Protein AF-A0A7Y1Z503-F1 (afdb_monomer_lite)

Secondary structure (DSSP, 8-state):
---PPPPPGGGHHHHHHHHHHHHHTT-HHHHHHHHHHHHHH-TT-HHHHHHHHHHHHTTHHHHHHHHHHHHHHHHHT-S-HHHHHHHHHHHHHHHHHHHTTS--TTHHHHHHHHHHHHHHHHHHHHHTPPTT--HHHHHHHHHHHHHHHTT----GGGGS-PPP---

pLDDT: mean 93.32, std 13.53, range [34.53, 98.88]

Radius of gyration: 17.81 Å; chains: 1; bounding box: 51×51×38 Å

Foldseek 3Di:
DDDDDQDDLVCLVVLLVVLVVCVVVVNLVSSLVSLVSSCVVPVLPQSSLLSNLVSLLSCCLPPVPPSLVVSLVSLVSHPDPLSSLQSQLVSLQSNLVSLVVDDDPCSLQSSLVSLVSSLVSLVVSVVVDPPPDCSSVVSNVVSVVVCVVSVRDHDPCPVPPDPDDDD

Structure (mmCIF, N/CA/C/O backbone):
data_AF-A0A7Y1Z503-F1
#
_entry.id   AF-A0A7Y1Z503-F1
#
loop_
_atom_site.group_PDB
_atom_site.id
_atom_site.type_symbol
_atom_site.label_atom_id
_atom_site.label_alt_id
_atom_site.label_comp_id
_atom_site.label_asym_id
_atom_site.label_entity_id
_atom_site.label_seq_id
_atom_site.pdbx_PDB_ins_code
_atom_site.Cartn_x
_atom_site.Cartn_y
_atom_site.Cartn_z
_atom_site.occupancy
_atom_site.B_iso_or_equiv
_atom_site.auth_seq_id
_atom_site.auth_comp_id
_atom_site.auth_asym_id
_atom_site.auth_atom_id
_atom_site.pdbx_PDB_model_num
ATOM 1 N N . MET A 1 1 ? -3.306 33.736 6.509 1.00 79.69 1 MET A N 1
ATOM 2 C CA . MET A 1 1 ? -2.994 32.386 7.030 1.00 79.69 1 MET A CA 1
ATOM 3 C C . MET A 1 1 ? -4.316 31.713 7.366 1.00 79.69 1 MET A C 1
ATOM 5 O O . MET A 1 1 ? -5.133 32.354 8.012 1.00 79.69 1 MET A O 1
ATOM 9 N N . PHE A 1 2 ? -4.569 30.500 6.874 1.00 90.25 2 PHE A N 1
ATOM 10 C CA . PHE A 1 2 ? -5.812 29.768 7.156 1.00 90.25 2 PHE A CA 1
ATOM 11 C C . PHE A 1 2 ? -5.589 28.779 8.305 1.00 90.25 2 PHE A C 1
ATOM 13 O O . PHE A 1 2 ? -4.511 28.199 8.405 1.00 90.25 2 PHE A O 1
ATOM 20 N N . GLN A 1 3 ? -6.597 28.596 9.158 1.00 91.62 3 GLN A N 1
ATOM 21 C CA . GLN A 1 3 ? -6.588 27.608 10.241 1.00 91.62 3 GLN A CA 1
ATOM 22 C C . GLN A 1 3 ? -7.546 26.464 9.905 1.00 91.62 3 GLN A C 1
ATOM 24 O O . GLN A 1 3 ? -8.659 26.703 9.430 1.00 91.62 3 GLN A O 1
ATOM 29 N N . LEU A 1 4 ? -7.114 25.224 10.147 1.00 93.75 4 LEU A N 1
ATOM 30 C CA . LEU A 1 4 ? -7.966 24.049 9.973 1.00 93.75 4 LEU A CA 1
ATOM 31 C C . LEU A 1 4 ? -9.055 24.030 11.047 1.00 93.75 4 LEU A C 1
ATOM 33 O O . LEU A 1 4 ? -8.800 24.317 12.217 1.00 93.75 4 LEU A O 1
ATOM 37 N N . LYS A 1 5 ? -10.276 23.669 10.647 1.00 94.81 5 LYS A N 1
ATOM 38 C CA . LYS A 1 5 ? -11.369 23.448 11.597 1.00 94.81 5 LYS A CA 1
ATOM 39 C C . LYS A 1 5 ? -11.164 22.089 12.272 1.00 94.81 5 LYS A C 1
ATOM 41 O O . LYS A 1 5 ? -10.915 21.116 11.561 1.00 94.81 5 LYS A O 1
ATOM 46 N N . PRO A 1 6 ? -11.283 21.993 13.606 1.00 92.00 6 PRO A N 1
ATOM 47 C CA . PRO A 1 6 ? -11.068 20.733 14.300 1.00 92.00 6 PRO A CA 1
ATOM 48 C C . PRO A 1 6 ? -12.168 19.726 13.949 1.00 92.00 6 PRO A C 1
ATOM 50 O O . PRO A 1 6 ? -13.356 20.057 13.942 1.00 92.00 6 PRO A O 1
ATOM 53 N N . LEU A 1 7 ? -11.771 18.480 13.693 1.00 96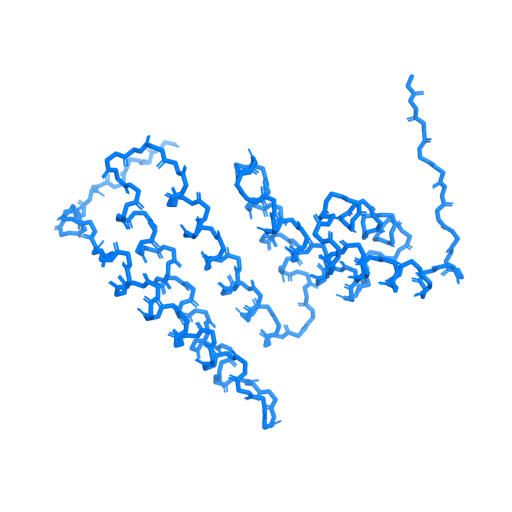.31 7 LEU A N 1
ATOM 54 C CA . LEU A 1 7 ? -12.703 17.366 13.567 1.00 96.31 7 LEU A CA 1
ATOM 55 C C . LEU A 1 7 ? -13.185 16.958 14.969 1.00 96.31 7 LEU A C 1
ATOM 57 O O . LEU A 1 7 ? -12.392 16.789 15.891 1.00 96.31 7 LEU A O 1
ATOM 61 N N . SER A 1 8 ? -14.494 16.780 15.146 1.00 96.50 8 SER A N 1
ATOM 62 C CA . SER A 1 8 ? -15.027 16.236 16.399 1.00 96.50 8 SER A CA 1
ATOM 63 C C . SER A 1 8 ? -14.640 14.753 16.541 1.00 96.50 8 SER A C 1
ATOM 65 O O . SER A 1 8 ? -14.844 14.001 15.582 1.00 96.50 8 SER A O 1
ATOM 67 N N . PRO A 1 9 ? -14.185 14.279 17.721 1.00 96.25 9 PRO A N 1
ATOM 68 C CA . PRO A 1 9 ? -13.898 12.858 17.950 1.00 96.25 9 PRO A CA 1
ATOM 69 C C . PRO A 1 9 ? -15.072 11.932 17.597 1.00 96.25 9 PRO A C 1
ATOM 71 O O . PRO A 1 9 ? -14.878 10.865 17.015 1.00 96.25 9 PRO A O 1
ATOM 74 N N . ASN A 1 10 ? -16.308 12.380 17.845 1.00 97.38 10 ASN A N 1
ATOM 75 C CA . ASN A 1 10 ? -17.528 11.626 17.535 1.00 97.38 10 ASN A CA 1
ATOM 76 C C . ASN A 1 10 ? -17.765 11.457 16.023 1.00 97.38 10 ASN A C 1
ATOM 78 O O . ASN A 1 10 ? -18.529 10.590 15.609 1.00 97.38 10 ASN A O 1
ATOM 82 N N . SER A 1 11 ? -17.111 12.270 15.185 1.00 97.56 11 SER A N 1
ATOM 83 C CA . SER A 1 11 ? -17.201 12.196 13.721 1.00 97.56 11 SER A CA 1
ATOM 84 C C . SER A 1 11 ? -16.171 11.252 13.093 1.00 97.56 11 SER A C 1
ATOM 86 O O . SER A 1 11 ? -16.239 10.995 11.894 1.00 97.56 11 SER A O 1
ATOM 88 N N . ILE A 1 12 ? -15.230 10.694 13.864 1.00 98.31 12 ILE A N 1
ATOM 89 C CA . ILE A 1 12 ? -14.202 9.782 13.337 1.00 98.31 12 ILE A CA 1
ATOM 90 C C . ILE A 1 12 ? -14.809 8.577 12.587 1.00 98.31 12 ILE A C 1
ATOM 92 O O . ILE A 1 12 ? -14.340 8.288 11.482 1.00 98.31 12 ILE A O 1
ATOM 96 N N . PRO A 1 13 ? -15.849 7.879 13.094 1.00 98.44 13 PRO A N 1
ATOM 97 C CA . PRO A 1 13 ? -16.422 6.737 12.381 1.00 98.44 13 PRO A CA 1
ATOM 98 C C . PRO A 1 13 ? -16.969 7.101 10.994 1.00 98.44 13 PRO A C 1
ATOM 100 O O . PRO A 1 13 ? -16.694 6.396 10.021 1.00 98.44 13 PRO A O 1
ATOM 103 N N . SER A 1 14 ? -17.695 8.218 10.873 1.00 98.19 14 SER A N 1
ATOM 104 C CA . SER A 1 14 ? -18.238 8.668 9.586 1.00 98.19 14 SER A CA 1
ATOM 105 C C . SER A 1 14 ? -17.137 9.182 8.654 1.00 98.19 14 SER A C 1
ATOM 107 O O . SER A 1 14 ? -17.170 8.902 7.454 1.00 98.19 14 SER A O 1
ATOM 109 N N . ALA A 1 15 ? -16.116 9.850 9.194 1.00 98.56 15 ALA A N 1
ATOM 110 C CA . ALA A 1 15 ? -14.946 10.291 8.442 1.00 98.56 15 ALA A CA 1
ATOM 111 C C . ALA A 1 15 ? -14.158 9.107 7.849 1.00 98.56 15 ALA A C 1
ATOM 113 O O . ALA A 1 15 ? -13.785 9.155 6.679 1.00 98.56 15 ALA A O 1
ATOM 114 N N . LEU A 1 16 ? -13.982 8.003 8.587 1.00 98.75 16 LEU A N 1
ATOM 115 C CA . LEU A 1 16 ? -13.347 6.782 8.065 1.00 98.75 16 LEU A CA 1
ATOM 116 C C . LEU A 1 16 ? -14.112 6.187 6.873 1.00 98.75 16 LEU A C 1
ATOM 118 O O . LEU A 1 16 ? -13.493 5.772 5.890 1.00 98.75 16 LEU A O 1
ATOM 122 N N . VAL A 1 17 ? -15.448 6.166 6.933 1.00 98.56 17 VAL A N 1
ATOM 123 C CA . VAL A 1 17 ? -16.289 5.717 5.808 1.00 98.56 17 VAL A CA 1
ATOM 124 C C . VAL A 1 17 ? -16.068 6.613 4.589 1.00 98.56 17 VAL A C 1
ATOM 126 O O . VAL A 1 17 ? -15.848 6.109 3.488 1.00 98.56 17 VAL A O 1
ATOM 129 N N . ARG A 1 18 ? -16.049 7.939 4.781 1.00 98.50 18 ARG A N 1
ATOM 130 C CA . ARG A 1 18 ? -15.776 8.903 3.704 1.00 98.50 18 ARG A CA 1
ATOM 131 C C . ARG A 1 18 ? -14.382 8.715 3.114 1.00 98.50 18 ARG A C 1
ATOM 133 O O . ARG A 1 18 ? -14.269 8.652 1.896 1.00 98.50 18 ARG A O 1
ATOM 140 N N . ALA A 1 19 ? -13.349 8.557 3.942 1.00 98.56 19 ALA A N 1
ATOM 141 C CA . ALA A 1 19 ? -11.986 8.306 3.477 1.00 98.56 19 ALA A CA 1
ATOM 142 C C . ALA A 1 19 ? -11.917 7.061 2.581 1.00 98.56 19 ALA A C 1
ATOM 144 O O . ALA A 1 19 ? -11.363 7.124 1.485 1.00 98.56 19 ALA A O 1
ATOM 145 N N . LYS A 1 20 ? -12.547 5.950 2.992 1.00 98.06 20 LYS A N 1
ATOM 146 C CA . LYS A 1 20 ? -12.642 4.741 2.161 1.00 98.06 20 LYS A CA 1
ATOM 147 C C . LYS A 1 20 ? -13.372 5.017 0.842 1.00 98.06 20 LYS A C 1
ATOM 149 O O . LYS A 1 20 ? -12.872 4.621 -0.205 1.00 98.06 20 LYS A O 1
ATOM 154 N N . HIS A 1 21 ? -14.521 5.695 0.878 1.00 98.38 21 HIS A N 1
ATOM 155 C CA . HIS A 1 21 ? -15.303 6.005 -0.325 1.00 98.38 21 HIS A CA 1
ATOM 156 C C . HIS A 1 21 ? -14.534 6.872 -1.320 1.00 98.38 21 HIS A C 1
ATOM 158 O O . HIS A 1 21 ? -14.464 6.515 -2.490 1.00 98.38 21 HIS A O 1
ATOM 164 N N . TYR A 1 22 ? -13.903 7.956 -0.868 1.00 98.44 22 TYR A N 1
ATOM 165 C CA . TYR A 1 22 ? -13.127 8.823 -1.753 1.00 98.44 22 TYR A CA 1
ATOM 166 C C . TYR A 1 22 ? -11.963 8.079 -2.415 1.00 98.44 22 TYR A C 1
ATOM 168 O O . TYR A 1 22 ? -11.715 8.277 -3.600 1.00 98.44 22 TYR A O 1
ATOM 176 N N . ARG A 1 23 ? -11.309 7.134 -1.722 1.00 96.94 23 ARG A N 1
ATOM 177 C CA . ARG A 1 23 ? -10.316 6.262 -2.378 1.00 96.94 23 ARG A CA 1
ATOM 178 C C . ARG A 1 23 ? -10.926 5.390 -3.473 1.00 96.94 23 ARG A C 1
ATOM 180 O O . ARG A 1 23 ? -10.323 5.257 -4.530 1.00 96.94 23 ARG A O 1
ATOM 187 N N . LEU A 1 24 ? -12.101 4.806 -3.232 1.00 95.75 24 LEU A N 1
ATOM 188 C CA . LEU A 1 24 ? -12.802 3.983 -4.228 1.00 95.75 24 LEU A CA 1
ATOM 189 C C . LEU A 1 24 ? -13.297 4.802 -5.431 1.00 95.75 24 LEU A C 1
ATOM 191 O O . LEU A 1 24 ? -13.399 4.258 -6.524 1.00 95.75 24 LEU A O 1
ATOM 195 N N . LEU A 1 25 ? -13.539 6.103 -5.249 1.00 97.94 25 LEU A N 1
ATOM 196 C CA . LEU A 1 25 ? -13.841 7.063 -6.320 1.00 97.94 25 LEU A CA 1
ATOM 197 C C . LEU A 1 25 ? -12.588 7.595 -7.036 1.00 97.94 25 LEU A C 1
ATOM 199 O O . LEU A 1 25 ? -12.694 8.490 -7.866 1.00 97.94 25 LEU A O 1
ATOM 203 N N . ASN A 1 26 ? -11.403 7.056 -6.728 1.00 96.69 26 ASN A N 1
ATOM 204 C CA . ASN A 1 26 ? -10.123 7.530 -7.253 1.00 96.69 26 ASN A CA 1
ATOM 205 C C . ASN A 1 26 ? -9.834 9.012 -6.914 1.00 96.69 26 ASN A C 1
ATOM 207 O O . ASN A 1 26 ? -9.193 9.728 -7.681 1.00 96.69 26 ASN A O 1
ATOM 211 N N . GLU A 1 27 ? -10.255 9.461 -5.726 1.00 98.19 27 GLU A N 1
ATOM 212 C CA . GLU A 1 27 ? -9.949 10.777 -5.150 1.00 98.19 27 GLU A CA 1
ATOM 213 C C . GLU A 1 27 ? -8.952 10.660 -3.973 1.00 98.19 27 GLU A C 1
ATOM 215 O O . GLU A 1 27 ? -9.284 10.922 -2.808 1.00 98.19 27 GLU A O 1
ATOM 220 N N . PRO A 1 28 ? -7.691 10.261 -4.225 1.00 97.62 28 PRO A N 1
ATOM 221 C CA . PRO A 1 28 ? -6.745 9.945 -3.158 1.00 97.62 28 PRO A CA 1
ATOM 222 C C . PRO A 1 28 ? -6.320 11.169 -2.337 1.00 97.62 28 PRO A C 1
ATOM 224 O O . PRO A 1 28 ? -6.058 11.038 -1.143 1.00 97.62 28 PRO A O 1
ATOM 227 N N . ARG A 1 29 ? -6.301 12.371 -2.931 1.00 98.06 29 ARG A N 1
ATOM 228 C CA . ARG A 1 29 ? -6.008 13.620 -2.202 1.00 98.06 29 ARG A CA 1
ATOM 229 C C . ARG A 1 29 ? -7.042 13.891 -1.113 1.00 98.06 29 ARG A C 1
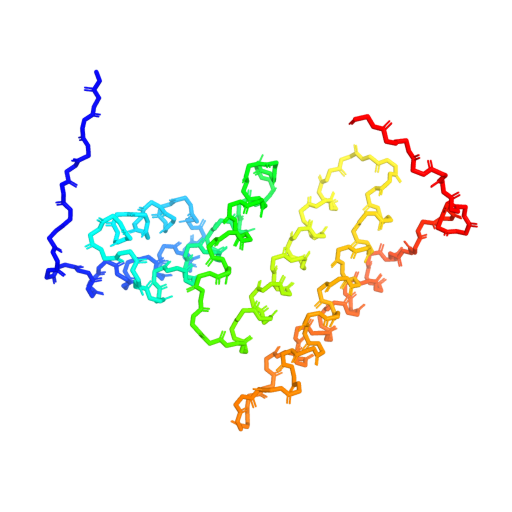ATOM 231 O O . ARG A 1 29 ? -6.667 14.181 0.021 1.00 98.06 29 ARG A O 1
ATOM 238 N N . GLN A 1 30 ? -8.324 13.740 -1.446 1.00 98.50 30 GLN A N 1
ATOM 239 C CA . GLN A 1 30 ? -9.415 13.955 -0.501 1.00 98.50 30 GLN A CA 1
ATOM 240 C C . GLN A 1 30 ? -9.394 12.905 0.611 1.00 98.50 30 GLN A C 1
ATOM 242 O O . GLN A 1 30 ? -9.507 13.239 1.790 1.00 98.50 30 GLN A O 1
ATOM 247 N N . ALA A 1 31 ? -9.162 11.640 0.258 1.00 98.69 31 ALA A N 1
ATOM 248 C CA . ALA A 1 31 ? -9.009 10.581 1.246 1.00 98.69 31 ALA A CA 1
ATOM 249 C C . ALA A 1 31 ? -7.825 10.813 2.199 1.00 98.69 31 ALA A C 1
ATOM 251 O O . ALA A 1 31 ? -7.982 10.656 3.410 1.00 98.69 31 ALA A O 1
ATOM 252 N N . ALA A 1 32 ? -6.662 11.210 1.671 1.00 98.31 32 ALA A N 1
ATOM 253 C CA . ALA A 1 32 ? -5.487 11.527 2.478 1.00 98.31 32 ALA A CA 1
ATOM 254 C C . ALA A 1 32 ? -5.756 12.713 3.416 1.00 98.31 32 ALA A C 1
ATOM 256 O O . ALA A 1 32 ? -5.401 12.643 4.590 1.00 98.31 32 ALA A O 1
ATOM 257 N N . SER A 1 33 ? -6.431 13.763 2.933 1.00 98.38 33 SER A N 1
ATOM 258 C CA . SER A 1 33 ? -6.824 14.912 3.760 1.00 98.38 33 SER A CA 1
ATOM 259 C C . SER A 1 33 ? -7.674 14.483 4.955 1.00 98.38 33 SER A C 1
ATOM 261 O O . SER A 1 33 ? -7.330 14.794 6.090 1.00 98.38 33 SER A O 1
ATOM 263 N N . ILE A 1 34 ? -8.724 13.690 4.719 1.00 98.56 34 ILE A N 1
ATOM 264 C CA . ILE A 1 34 ? -9.606 13.199 5.788 1.00 98.56 34 ILE A CA 1
ATOM 265 C C . ILE A 1 34 ? -8.830 12.344 6.795 1.00 98.56 34 ILE A C 1
ATOM 267 O O . ILE A 1 34 ? -9.043 12.458 8.000 1.00 98.56 34 ILE A O 1
ATOM 271 N N . CYS A 1 35 ? -7.921 11.482 6.328 1.00 98.69 35 CYS A N 1
ATOM 272 C CA . CYS A 1 35 ? -7.125 10.659 7.237 1.00 98.69 35 CYS A CA 1
ATOM 273 C C . CYS A 1 35 ? -6.200 11.510 8.114 1.00 98.69 35 CYS A C 1
ATOM 275 O O . CYS A 1 35 ? -6.076 11.213 9.299 1.00 98.69 35 CYS A O 1
ATOM 277 N N . ARG A 1 36 ? -5.600 12.582 7.577 1.00 98.44 36 ARG A N 1
ATOM 278 C CA . ARG A 1 36 ? -4.796 13.525 8.372 1.00 98.44 36 ARG A CA 1
ATOM 279 C C . ARG A 1 36 ? -5.642 14.229 9.434 1.00 98.44 36 ARG A C 1
ATOM 281 O O . ARG A 1 36 ? -5.207 14.305 10.577 1.00 98.44 36 ARG A O 1
ATOM 288 N N . ASP A 1 37 ? -6.868 14.642 9.108 1.00 98.50 37 ASP A N 1
ATOM 289 C CA . ASP A 1 37 ? -7.786 15.234 10.094 1.00 98.50 37 ASP A CA 1
ATOM 290 C C . ASP A 1 37 ? -8.147 14.249 11.217 1.00 98.50 37 ASP A C 1
ATOM 292 O O . ASP A 1 37 ? -8.176 14.624 12.388 1.00 98.50 37 ASP A O 1
ATOM 296 N N . ILE A 1 38 ? -8.367 12.971 10.886 1.00 98.62 38 ILE A N 1
ATOM 297 C CA . ILE A 1 38 ? -8.594 11.924 11.893 1.00 98.62 38 ILE A CA 1
ATOM 298 C C . ILE A 1 38 ? -7.354 11.736 12.773 1.00 98.62 38 ILE A C 1
ATOM 300 O O . ILE A 1 38 ? -7.493 11.652 13.991 1.00 98.62 38 ILE A O 1
ATOM 304 N N . LEU A 1 39 ? -6.158 11.674 12.180 1.00 98.25 39 LEU A N 1
ATOM 305 C CA . LEU A 1 39 ? -4.906 11.449 12.910 1.00 98.25 39 LEU A CA 1
ATOM 306 C C . LEU A 1 39 ? -4.498 12.647 13.772 1.00 98.25 39 LEU A C 1
ATOM 308 O O . LEU A 1 39 ? -3.897 12.451 14.821 1.00 98.25 39 LEU A O 1
ATOM 312 N N . ASN A 1 40 ? -4.887 13.867 13.402 1.00 97.44 40 ASN A N 1
ATOM 313 C CA . ASN A 1 40 ? -4.718 15.039 14.262 1.00 97.44 40 ASN A CA 1
ATOM 314 C C . ASN A 1 40 ? -5.531 14.927 15.564 1.00 97.44 40 ASN A C 1
ATOM 316 O O . ASN A 1 40 ? -5.103 15.432 16.598 1.00 97.44 40 ASN A O 1
ATOM 320 N N . VAL A 1 41 ? -6.697 14.271 15.527 1.00 97.50 41 VAL A N 1
ATOM 321 C CA . VAL A 1 41 ? -7.562 14.067 16.705 1.00 97.50 41 VAL A CA 1
ATOM 322 C C . VAL A 1 41 ? -7.206 12.788 17.462 1.00 97.50 41 VAL A C 1
ATOM 324 O O . VAL A 1 41 ? -7.260 12.751 18.688 1.00 97.50 41 VAL A O 1
ATOM 327 N N . ASN A 1 42 ? -6.869 11.722 16.739 1.00 97.88 42 ASN A N 1
ATOM 328 C CA . ASN A 1 42 ? -6.498 10.424 17.288 1.00 97.88 42 ASN A CA 1
ATOM 329 C C . ASN A 1 42 ? -5.293 9.855 16.513 1.00 97.88 42 ASN A C 1
ATOM 331 O O . ASN A 1 42 ? -5.492 9.103 15.550 1.00 97.88 42 ASN A O 1
ATOM 335 N N . PRO A 1 43 ? -4.058 10.185 16.939 1.00 97.31 43 PRO A N 1
ATOM 336 C CA . PRO A 1 43 ? -2.832 9.802 16.234 1.00 97.31 43 PRO A CA 1
ATOM 337 C C . PRO A 1 43 ? -2.629 8.293 16.078 1.00 97.31 43 PRO A C 1
ATOM 339 O O . PRO A 1 43 ? -1.998 7.849 15.124 1.00 97.31 43 PRO A O 1
ATOM 342 N N . GLU A 1 44 ? -3.191 7.480 16.977 1.00 97.38 44 GLU A N 1
ATOM 343 C CA . GLU A 1 44 ? -3.026 6.024 16.943 1.00 97.38 44 GLU A CA 1
ATOM 344 C C . GLU A 1 44 ? -4.111 5.288 16.140 1.00 97.38 44 GLU A C 1
ATOM 346 O O . GLU A 1 44 ? -4.169 4.050 16.158 1.00 97.38 44 GLU A O 1
ATOM 351 N N . ASN A 1 45 ? -4.994 6.006 15.436 1.00 98.50 45 ASN A N 1
ATOM 352 C CA . ASN A 1 45 ? -6.088 5.389 14.692 1.00 98.50 45 ASN A CA 1
ATOM 353 C C . ASN A 1 45 ? -5.568 4.526 13.525 1.00 98.50 45 ASN A C 1
ATOM 355 O O . ASN A 1 45 ? -5.242 5.019 12.445 1.00 98.50 45 ASN A O 1
ATOM 359 N N . GLN A 1 46 ? -5.557 3.207 13.729 1.00 98.50 46 GLN A N 1
ATOM 360 C CA . GLN A 1 46 ? -4.956 2.243 12.801 1.00 98.50 46 GLN A CA 1
ATOM 361 C C . GLN A 1 46 ? -5.619 2.229 11.418 1.00 98.50 46 GLN A C 1
ATOM 363 O O . GLN A 1 46 ? -4.934 2.123 10.403 1.00 98.50 46 GLN A O 1
ATOM 368 N N . LYS A 1 47 ? -6.946 2.404 11.346 1.00 98.50 47 LYS A N 1
ATOM 369 C CA . LYS A 1 47 ? -7.656 2.475 10.059 1.00 98.50 47 LYS A CA 1
ATOM 370 C C . LYS A 1 47 ? -7.288 3.738 9.285 1.00 98.50 47 LYS A C 1
ATOM 372 O O . LYS A 1 47 ? -7.113 3.664 8.072 1.00 98.50 47 LYS A O 1
ATOM 377 N N . ALA A 1 48 ? -7.155 4.875 9.969 1.00 98.62 48 ALA A N 1
ATOM 378 C CA . ALA A 1 48 ? -6.740 6.123 9.338 1.00 98.62 48 ALA A CA 1
ATOM 379 C C . ALA A 1 48 ? -5.286 6.055 8.847 1.00 98.62 48 ALA A C 1
ATOM 381 O O . ALA A 1 48 ? -5.032 6.457 7.717 1.00 98.62 48 ALA A O 1
ATOM 382 N N . LEU A 1 49 ? -4.362 5.475 9.626 1.00 98.81 49 LEU A N 1
ATOM 383 C CA . LEU A 1 49 ? -2.980 5.222 9.186 1.00 98.81 49 LEU A CA 1
ATOM 384 C C . LEU A 1 49 ? -2.943 4.356 7.921 1.00 98.81 49 LEU A C 1
ATOM 386 O O . LEU A 1 49 ? -2.326 4.732 6.926 1.00 98.81 49 LEU A O 1
ATOM 390 N N . LEU A 1 50 ? -3.656 3.229 7.928 1.00 98.62 50 LEU A N 1
ATOM 391 C CA . LEU A 1 50 ? -3.739 2.311 6.793 1.00 98.62 50 LEU A CA 1
ATOM 392 C C . LEU A 1 50 ? -4.313 3.005 5.548 1.00 98.62 50 LEU A C 1
ATOM 394 O O . LEU A 1 50 ? -3.739 2.928 4.460 1.00 98.62 50 LEU A O 1
ATOM 398 N N . TYR A 1 51 ? -5.436 3.713 5.690 1.00 98.75 51 TYR A N 1
ATOM 399 C CA . TYR A 1 51 ? -6.045 4.447 4.579 1.00 98.75 51 TYR A CA 1
ATOM 400 C C . TYR A 1 51 ? -5.157 5.581 4.075 1.00 98.75 51 TYR A C 1
ATOM 402 O O . TYR A 1 51 ? -5.112 5.789 2.863 1.00 98.75 51 TYR A O 1
ATOM 410 N N . LEU A 1 52 ? -4.417 6.255 4.958 1.00 98.75 52 LEU A N 1
ATOM 411 C CA . LEU A 1 52 ? -3.463 7.291 4.584 1.00 98.75 52 LEU A CA 1
ATOM 412 C C . LEU A 1 52 ? -2.301 6.712 3.769 1.00 98.75 52 LEU A C 1
ATOM 414 O O . LEU A 1 52 ? -2.031 7.218 2.685 1.00 98.75 52 LEU A O 1
ATOM 418 N N . VAL A 1 53 ? -1.678 5.614 4.216 1.00 98.75 53 VAL A N 1
ATOM 419 C CA . VAL A 1 53 ? -0.616 4.914 3.464 1.00 98.75 53 VAL A CA 1
ATOM 420 C C . VAL A 1 53 ? -1.089 4.575 2.052 1.00 98.75 53 VAL A C 1
ATOM 422 O O . VAL A 1 53 ? -0.411 4.852 1.057 1.00 98.75 53 VAL A O 1
ATOM 425 N N . LEU A 1 54 ? -2.286 4.006 1.938 1.00 98.69 54 LEU A N 1
ATOM 426 C CA . LEU A 1 54 ? -2.825 3.634 0.641 1.00 98.69 54 LEU A CA 1
ATOM 427 C C . LEU A 1 54 ? -3.179 4.860 -0.224 1.00 98.69 54 LEU A C 1
ATOM 429 O O . LEU A 1 54 ? -2.862 4.868 -1.409 1.00 98.69 54 LEU A O 1
ATOM 433 N N . ALA A 1 55 ? -3.774 5.909 0.347 1.00 98.44 55 ALA A N 1
ATOM 434 C CA . ALA A 1 55 ? -4.096 7.142 -0.376 1.00 98.44 55 ALA A CA 1
ATOM 435 C C . ALA A 1 55 ? -2.844 7.904 -0.843 1.00 98.44 55 ALA A C 1
ATOM 437 O O . ALA A 1 55 ? -2.840 8.477 -1.929 1.00 98.44 55 ALA A O 1
ATOM 438 N N . ILE A 1 56 ? -1.774 7.920 -0.047 1.00 98.12 56 ILE A N 1
ATOM 439 C CA . ILE A 1 56 ? -0.491 8.535 -0.414 1.00 98.12 56 ILE A CA 1
ATOM 440 C C . ILE A 1 56 ? 0.154 7.752 -1.563 1.00 98.12 56 ILE A C 1
ATOM 442 O O . ILE A 1 56 ? 0.585 8.344 -2.549 1.00 98.12 56 ILE A O 1
ATOM 446 N N . THR A 1 57 ? 0.168 6.420 -1.484 1.00 98.44 57 THR A N 1
ATOM 447 C CA . THR A 1 57 ? 0.758 5.576 -2.541 1.00 98.44 57 THR A CA 1
ATOM 448 C C . THR A 1 57 ? -0.019 5.633 -3.861 1.00 98.44 57 THR A C 1
ATOM 450 O O . THR A 1 57 ? 0.586 5.511 -4.924 1.00 98.44 57 THR A O 1
ATOM 453 N N . ASP A 1 58 ? -1.331 5.902 -3.828 1.00 97.50 58 ASP A N 1
ATOM 454 C CA . ASP A 1 58 ? -2.137 6.183 -5.030 1.00 97.50 58 ASP A CA 1
ATOM 455 C C . ASP A 1 58 ? -1.659 7.468 -5.766 1.00 97.50 58 ASP A C 1
ATOM 457 O O . ASP A 1 58 ? -1.939 7.649 -6.950 1.00 97.50 58 ASP A O 1
ATOM 461 N N . GLN A 1 59 ? -0.892 8.347 -5.103 1.00 96.50 59 GLN A N 1
ATOM 462 C CA . GLN A 1 59 ? -0.410 9.634 -5.635 1.00 96.50 59 GLN A CA 1
ATOM 463 C C . GLN A 1 59 ? 1.054 9.619 -6.107 1.00 96.50 59 GLN A C 1
ATOM 465 O O . GLN A 1 59 ? 1.561 10.653 -6.545 1.00 96.50 59 GLN A O 1
ATOM 470 N N . PHE A 1 60 ? 1.743 8.474 -6.080 1.00 97.06 60 PHE A N 1
ATOM 471 C CA . PHE A 1 60 ? 3.168 8.381 -6.445 1.00 97.06 60 PHE A CA 1
ATOM 472 C C . PHE A 1 60 ? 3.490 8.848 -7.870 1.00 97.06 60 PHE A C 1
ATOM 474 O O . PHE A 1 60 ? 4.597 9.312 -8.131 1.00 97.06 60 PHE A O 1
ATOM 481 N N . GLY A 1 61 ? 2.527 8.773 -8.792 1.00 93.00 61 GLY A N 1
ATOM 482 C CA . GLY A 1 61 ? 2.692 9.308 -10.146 1.00 93.00 61 GLY A CA 1
ATOM 483 C C . GLY A 1 61 ? 2.793 10.838 -10.219 1.00 93.00 61 GLY A C 1
ATOM 484 O O . GLY A 1 61 ? 3.180 11.349 -11.262 1.00 93.00 61 GLY A O 1
ATOM 485 N N . ILE A 1 62 ? 2.443 11.559 -9.147 1.00 91.88 62 ILE A N 1
ATOM 486 C CA . ILE A 1 62 ? 2.432 13.028 -9.092 1.00 91.88 62 ILE A CA 1
ATOM 487 C C . ILE A 1 62 ? 3.688 13.551 -8.388 1.00 91.88 62 ILE A C 1
ATOM 489 O O . ILE A 1 62 ? 4.437 14.325 -8.972 1.00 91.88 62 ILE A O 1
ATOM 493 N N . ASP A 1 63 ? 3.932 13.122 -7.146 1.00 92.00 63 ASP A N 1
ATOM 494 C CA . ASP A 1 63 ? 5.109 13.526 -6.366 1.00 92.00 63 ASP A CA 1
ATOM 495 C C . ASP A 1 63 ? 5.606 12.376 -5.492 1.00 92.00 63 ASP A C 1
ATOM 497 O O . ASP A 1 63 ? 5.319 12.294 -4.299 1.00 92.00 63 ASP A O 1
ATOM 501 N N . MET A 1 64 ? 6.377 11.472 -6.088 1.00 93.50 64 MET A N 1
ATOM 502 C CA . MET A 1 64 ? 6.966 10.347 -5.363 1.00 93.50 64 MET A CA 1
ATOM 503 C C . MET A 1 64 ? 8.038 10.774 -4.352 1.00 93.50 64 MET A C 1
ATOM 505 O O . MET A 1 64 ? 8.266 10.055 -3.383 1.00 93.50 64 MET A O 1
ATOM 509 N N . ARG A 1 65 ? 8.719 11.909 -4.567 1.00 93.75 65 ARG A N 1
ATOM 510 C CA . ARG A 1 65 ? 9.855 12.326 -3.729 1.00 93.75 65 ARG A CA 1
ATOM 511 C C . ARG A 1 65 ? 9.399 12.587 -2.296 1.00 93.75 65 ARG A C 1
ATOM 513 O O . ARG A 1 65 ? 10.090 12.184 -1.366 1.00 93.75 65 ARG A O 1
ATOM 520 N N . THR A 1 66 ? 8.236 13.212 -2.139 1.00 95.44 66 THR A N 1
ATOM 521 C CA . THR A 1 66 ? 7.640 13.501 -0.828 1.00 95.44 66 THR A CA 1
ATOM 522 C C . THR A 1 66 ? 6.782 12.344 -0.325 1.00 95.44 66 THR A C 1
ATOM 524 O O . THR A 1 66 ? 6.884 11.938 0.829 1.00 95.44 66 THR A O 1
ATOM 527 N N . THR A 1 67 ? 5.950 11.766 -1.195 1.00 96.25 67 THR A N 1
ATOM 528 C CA . THR A 1 67 ? 4.951 10.769 -0.777 1.00 96.25 67 THR A CA 1
ATOM 529 C C . THR A 1 67 ? 5.556 9.411 -0.413 1.00 96.25 67 THR A C 1
ATOM 531 O O . THR A 1 67 ? 5.026 8.720 0.455 1.00 96.25 67 THR A O 1
ATOM 534 N N . TYR A 1 68 ? 6.666 9.002 -1.035 1.00 97.94 68 TYR A N 1
ATOM 535 C CA . TYR A 1 68 ? 7.308 7.718 -0.741 1.00 97.94 68 TYR A CA 1
ATOM 536 C C . TYR A 1 68 ? 7.847 7.619 0.701 1.00 97.94 68 TYR A C 1
ATOM 538 O O . TYR A 1 68 ? 7.487 6.655 1.387 1.00 97.94 68 TYR A O 1
ATOM 546 N N . PRO A 1 69 ? 8.662 8.570 1.211 1.00 98.12 69 PRO A N 1
ATOM 547 C CA . PRO A 1 69 ? 9.076 8.544 2.614 1.00 98.12 69 PRO A CA 1
ATOM 548 C C . PRO A 1 69 ? 7.887 8.706 3.575 1.00 98.12 69 PRO A C 1
ATOM 550 O O . PRO A 1 69 ? 7.799 7.948 4.539 1.00 98.12 69 PRO A O 1
ATOM 553 N N . GLU A 1 70 ? 6.919 9.577 3.268 1.00 97.94 70 GLU A N 1
ATOM 554 C CA . GLU A 1 70 ? 5.715 9.769 4.095 1.00 97.94 70 GLU A CA 1
ATOM 555 C C . GLU A 1 70 ? 4.921 8.458 4.264 1.00 97.94 70 GLU A C 1
ATOM 557 O O . GLU A 1 70 ? 4.572 8.061 5.379 1.00 97.94 70 GLU A O 1
ATOM 562 N N . ALA A 1 71 ? 4.693 7.720 3.171 1.00 98.44 71 ALA A N 1
ATOM 563 C CA . ALA A 1 71 ? 4.008 6.430 3.220 1.00 98.44 71 ALA A CA 1
ATOM 564 C C . ALA A 1 71 ? 4.767 5.409 4.082 1.00 98.44 71 ALA A C 1
ATOM 566 O O . ALA A 1 71 ? 4.147 4.653 4.833 1.00 98.44 71 ALA A O 1
ATOM 567 N N . LYS A 1 72 ? 6.104 5.388 4.009 1.00 98.50 72 LYS A N 1
ATOM 568 C CA . LYS A 1 72 ? 6.939 4.509 4.842 1.00 98.50 72 LYS A CA 1
ATOM 569 C C . LYS A 1 72 ? 6.805 4.834 6.321 1.00 98.50 72 LYS A C 1
ATOM 571 O O . LYS A 1 72 ? 6.701 3.911 7.126 1.00 98.50 72 LYS A O 1
ATOM 576 N N . ASP A 1 73 ? 6.808 6.110 6.676 1.00 98.31 73 ASP A N 1
ATOM 577 C CA . ASP A 1 73 ? 6.767 6.535 8.072 1.00 98.31 73 ASP A CA 1
ATOM 578 C C . ASP A 1 73 ? 5.410 6.266 8.719 1.00 98.31 73 ASP A C 1
ATOM 580 O O . ASP A 1 73 ? 5.365 5.780 9.850 1.00 98.31 73 ASP A O 1
ATOM 584 N N . HIS A 1 74 ? 4.306 6.447 7.992 1.00 98.44 74 HIS A N 1
ATOM 585 C CA . HIS A 1 74 ? 2.993 6.006 8.469 1.00 98.44 74 HIS A CA 1
ATOM 586 C C . HIS A 1 74 ? 2.865 4.480 8.518 1.00 98.44 74 HIS A C 1
ATOM 588 O O . HIS A 1 74 ? 2.287 3.944 9.460 1.00 98.44 74 HIS A O 1
ATOM 594 N N . CYS A 1 75 ? 3.450 3.756 7.559 1.00 98.56 75 CYS A N 1
ATOM 595 C CA . CYS A 1 75 ? 3.431 2.294 7.562 1.00 98.56 75 CYS A CA 1
ATOM 596 C C . CYS A 1 75 ? 4.126 1.705 8.799 1.00 98.56 75 CYS A C 1
ATOM 598 O O . CYS A 1 75 ? 3.656 0.706 9.335 1.00 98.56 75 CYS A O 1
ATOM 600 N N . LYS A 1 76 ? 5.211 2.321 9.293 1.00 98.38 76 LYS A N 1
ATOM 601 C CA . LYS A 1 76 ? 5.902 1.886 10.524 1.00 98.38 76 LYS A CA 1
ATOM 602 C C . LYS A 1 76 ? 5.019 1.977 11.774 1.00 98.38 76 LYS A C 1
ATOM 604 O O . LYS A 1 76 ? 5.257 1.241 12.723 1.00 98.38 76 LYS A O 1
ATOM 609 N N . GLN A 1 77 ? 4.017 2.856 11.769 1.00 98.38 77 GLN A N 1
ATOM 610 C CA . GLN A 1 77 ? 3.120 3.097 12.906 1.00 98.38 77 GLN A CA 1
ATOM 611 C C . GLN A 1 77 ? 1.969 2.081 12.997 1.00 98.38 77 GLN A C 1
ATOM 613 O O . GLN A 1 77 ? 1.218 2.087 13.975 1.00 98.38 77 GLN A O 1
ATOM 618 N N . LEU A 1 78 ? 1.813 1.201 12.000 1.00 98.62 78 LEU A N 1
ATOM 619 C CA . LEU A 1 78 ? 0.832 0.119 12.060 1.00 98.62 78 LEU A CA 1
ATOM 620 C C . LEU A 1 78 ? 1.227 -0.888 13.147 1.00 98.62 78 LEU A C 1
ATOM 622 O O . LEU A 1 78 ? 2.371 -1.345 13.205 1.00 98.62 78 LEU A O 1
ATOM 626 N N . LYS A 1 79 ? 0.276 -1.253 14.009 1.00 98.38 79 LYS A N 1
ATOM 627 C CA . LYS A 1 79 ? 0.506 -2.138 15.162 1.00 98.38 79 LYS A CA 1
ATOM 628 C C . LYS A 1 79 ? 0.694 -3.596 14.741 1.00 98.38 79 LYS A C 1
ATOM 630 O O . LYS A 1 79 ? 1.558 -4.278 15.293 1.00 98.38 79 LYS A O 1
ATOM 635 N N . SER A 1 80 ? -0.054 -4.057 13.740 1.00 98.00 80 SER A N 1
ATOM 636 C CA . SER A 1 80 ? 0.079 -5.414 13.209 1.00 98.00 80 SER A CA 1
ATOM 637 C C . SER A 1 80 ? 1.373 -5.566 12.412 1.00 98.00 80 SER A C 1
ATOM 639 O O . SER A 1 80 ? 1.623 -4.836 11.455 1.00 98.00 80 SER A O 1
ATOM 641 N N . GLU A 1 81 ? 2.197 -6.541 12.792 1.00 98.06 81 GLU A N 1
ATOM 642 C CA . GLU A 1 81 ? 3.428 -6.858 12.067 1.00 98.06 81 GLU A CA 1
ATOM 643 C C . GLU A 1 81 ? 3.149 -7.350 10.645 1.00 98.06 81 GLU A C 1
ATOM 645 O O . GLU A 1 81 ? 3.814 -6.913 9.703 1.00 98.06 81 GLU A O 1
ATOM 650 N N . TYR A 1 82 ? 2.107 -8.171 10.481 1.00 98.38 82 TYR A N 1
ATOM 651 C CA . TYR A 1 82 ? 1.619 -8.581 9.168 1.00 98.38 82 TYR A CA 1
ATOM 652 C C . TYR A 1 82 ? 1.286 -7.364 8.301 1.00 98.38 82 TYR A C 1
ATOM 654 O O . TYR A 1 82 ? 1.784 -7.252 7.182 1.00 98.38 82 TYR A O 1
ATOM 662 N N . GLU A 1 83 ? 0.501 -6.415 8.824 1.00 98.38 83 GLU A N 1
ATOM 663 C CA . GLU A 1 83 ? 0.121 -5.212 8.075 1.00 98.38 83 GLU A CA 1
ATOM 664 C C . GLU A 1 83 ? 1.343 -4.355 7.729 1.00 98.38 83 GLU A C 1
ATOM 666 O O . GLU A 1 83 ? 1.424 -3.851 6.609 1.00 98.38 83 GLU A O 1
ATOM 671 N N . ARG A 1 84 ? 2.326 -4.226 8.634 1.00 98.69 84 ARG A N 1
ATOM 672 C CA . ARG A 1 84 ? 3.576 -3.508 8.339 1.00 98.69 84 ARG A CA 1
ATOM 673 C C . ARG A 1 84 ? 4.298 -4.112 7.141 1.00 98.69 84 ARG A C 1
ATOM 675 O O . ARG A 1 84 ? 4.690 -3.363 6.252 1.00 98.69 84 ARG A O 1
ATOM 682 N N . TYR A 1 85 ? 4.471 -5.432 7.083 1.00 98.75 85 TYR A N 1
ATOM 683 C CA . TYR A 1 85 ? 5.117 -6.064 5.930 1.00 98.75 85 TYR A CA 1
ATOM 684 C C . TYR A 1 85 ? 4.250 -6.001 4.674 1.00 98.75 85 TYR A C 1
ATOM 686 O O . TYR A 1 85 ? 4.737 -5.599 3.618 1.00 98.75 85 TYR A O 1
ATOM 694 N N . TYR A 1 86 ? 2.961 -6.310 4.788 1.00 98.81 86 TYR A N 1
ATOM 695 C CA . TYR A 1 86 ? 2.043 -6.323 3.656 1.00 98.81 86 TYR A CA 1
ATOM 696 C C . TYR A 1 86 ? 1.922 -4.942 2.992 1.00 98.81 86 TYR A C 1
ATOM 698 O O . TYR A 1 86 ? 2.122 -4.802 1.783 1.00 98.81 86 TYR A O 1
ATOM 706 N N . TYR A 1 87 ? 1.673 -3.885 3.770 1.00 98.81 87 TYR A N 1
ATOM 707 C CA . TYR A 1 87 ? 1.566 -2.533 3.223 1.00 98.81 87 TYR A CA 1
ATOM 708 C C . TYR A 1 87 ? 2.915 -1.958 2.799 1.00 98.81 87 TYR A C 1
ATOM 710 O O . TYR A 1 87 ? 2.956 -1.177 1.847 1.00 98.81 87 TYR A O 1
ATOM 718 N N . ARG A 1 88 ? 4.029 -2.389 3.405 1.00 98.81 88 ARG A N 1
ATOM 719 C CA . ARG A 1 88 ? 5.362 -2.060 2.892 1.00 98.81 88 ARG A CA 1
ATOM 720 C C . ARG A 1 88 ? 5.595 -2.657 1.506 1.00 98.81 88 ARG A C 1
ATOM 722 O O . ARG A 1 88 ? 6.105 -1.943 0.648 1.00 98.81 88 ARG A O 1
ATOM 729 N N . GLY A 1 89 ? 5.154 -3.891 1.262 1.00 98.81 89 GLY A N 1
ATOM 730 C CA . GLY A 1 89 ? 5.154 -4.494 -0.072 1.00 98.81 89 GLY A CA 1
ATOM 731 C C . GLY A 1 89 ? 4.315 -3.694 -1.073 1.00 98.81 89 GLY A C 1
ATOM 732 O O . GLY A 1 89 ? 4.791 -3.388 -2.162 1.00 98.81 89 GLY A O 1
ATOM 733 N N . ILE A 1 90 ? 3.111 -3.253 -0.686 1.00 98.81 90 ILE A N 1
ATOM 734 C CA . ILE A 1 90 ? 2.257 -2.397 -1.535 1.00 98.81 90 ILE A CA 1
ATOM 735 C C . ILE A 1 90 ? 2.933 -1.057 -1.866 1.00 98.81 90 ILE A C 1
ATOM 737 O O . ILE A 1 90 ? 2.811 -0.581 -2.996 1.00 98.81 90 ILE A O 1
ATOM 741 N N . ILE A 1 91 ? 3.638 -0.442 -0.908 1.00 98.88 91 ILE A N 1
ATOM 742 C CA . ILE A 1 91 ? 4.409 0.787 -1.148 1.00 98.88 91 ILE A CA 1
ATOM 743 C C . ILE A 1 91 ? 5.448 0.550 -2.250 1.00 98.88 91 ILE A C 1
ATOM 745 O O . ILE A 1 91 ? 5.506 1.335 -3.193 1.00 98.88 91 ILE A O 1
ATOM 749 N N . GLU A 1 92 ? 6.238 -0.522 -2.159 1.00 98.81 92 GLU A N 1
ATOM 750 C CA . GLU A 1 92 ? 7.270 -0.817 -3.162 1.00 98.81 92 GLU A CA 1
ATOM 751 C C . GLU A 1 92 ? 6.662 -1.176 -4.527 1.00 98.81 92 GLU A C 1
ATOM 753 O O . GLU A 1 92 ? 7.073 -0.635 -5.549 1.00 98.81 92 GLU A O 1
ATOM 758 N N . GLU A 1 93 ? 5.611 -1.999 -4.561 1.00 98.69 93 GLU A N 1
ATOM 759 C CA . GLU A 1 93 ? 4.914 -2.363 -5.802 1.00 98.69 93 GLU A CA 1
ATOM 760 C C . GLU A 1 93 ? 4.400 -1.112 -6.540 1.00 98.69 93 GLU A C 1
ATOM 762 O O . GLU A 1 93 ? 4.590 -0.941 -7.747 1.00 98.69 93 GLU A O 1
ATOM 767 N N . ARG A 1 94 ? 3.752 -0.196 -5.809 1.00 98.50 94 ARG A N 1
ATOM 768 C CA . ARG A 1 94 ? 3.209 1.048 -6.374 1.00 98.50 94 ARG A CA 1
ATOM 769 C C . ARG A 1 94 ? 4.307 2.032 -6.765 1.00 98.50 94 ARG A C 1
ATOM 771 O O . ARG A 1 94 ? 4.128 2.764 -7.738 1.00 98.50 94 ARG A O 1
ATOM 778 N N . ALA A 1 95 ? 5.434 2.037 -6.055 1.00 98.31 95 ALA A N 1
ATOM 779 C CA . ALA A 1 95 ? 6.624 2.798 -6.419 1.00 98.31 95 ALA A CA 1
ATOM 780 C C . ALA A 1 95 ? 7.184 2.338 -7.771 1.00 98.31 95 ALA A C 1
ATOM 782 O O . ALA A 1 95 ? 7.353 3.172 -8.662 1.00 98.31 95 ALA A O 1
ATOM 783 N N . GLY A 1 96 ? 7.355 1.027 -7.971 1.00 97.56 96 GLY A N 1
ATOM 784 C CA . GLY A 1 96 ? 7.777 0.458 -9.256 1.00 97.56 96 GLY A CA 1
ATOM 785 C C . GLY A 1 96 ? 6.838 0.854 -10.397 1.00 97.56 96 GLY A C 1
ATOM 786 O O . GLY A 1 96 ? 7.276 1.392 -11.413 1.00 97.56 96 GLY A O 1
ATOM 787 N N . LYS A 1 97 ? 5.521 0.722 -10.187 1.00 96.94 97 LYS A N 1
ATOM 788 C CA . LYS A 1 97 ? 4.496 1.162 -11.156 1.00 96.94 97 LYS A CA 1
ATOM 789 C C . LYS A 1 97 ? 4.563 2.657 -11.476 1.00 96.94 97 LYS A C 1
ATOM 791 O O . LYS A 1 97 ? 4.307 3.050 -12.611 1.00 96.94 97 LYS A O 1
ATOM 796 N N . ALA A 1 98 ? 4.862 3.505 -10.495 1.00 96.56 98 ALA A N 1
ATOM 797 C CA . ALA A 1 98 ? 4.984 4.945 -10.706 1.00 96.56 98 ALA A CA 1
ATOM 798 C C . ALA A 1 98 ? 6.262 5.313 -11.473 1.00 96.56 98 ALA A C 1
ATOM 800 O O . ALA A 1 98 ? 6.219 6.199 -12.327 1.00 96.56 98 ALA A O 1
ATOM 801 N N . VAL A 1 99 ? 7.379 4.627 -11.211 1.00 95.31 99 VAL A N 1
ATOM 802 C CA . VAL A 1 99 ? 8.640 4.819 -11.945 1.00 95.31 99 VAL A CA 1
ATOM 803 C C . VAL A 1 99 ? 8.474 4.511 -13.430 1.00 95.31 99 VAL A C 1
ATOM 805 O O . VAL A 1 99 ? 8.944 5.298 -14.248 1.00 95.31 99 VAL A O 1
ATOM 808 N N . LEU A 1 100 ? 7.740 3.451 -13.783 1.00 95.06 100 LEU A N 1
ATOM 809 C CA . LEU A 1 100 ? 7.476 3.077 -15.181 1.00 95.06 100 LEU A CA 1
ATOM 810 C C . LEU A 1 100 ? 6.734 4.151 -15.993 1.00 95.06 100 LEU A C 1
ATOM 812 O O . LEU A 1 100 ? 6.763 4.122 -17.217 1.00 95.06 100 LEU A O 1
ATOM 816 N N . LYS A 1 101 ? 6.083 5.123 -15.339 1.00 92.88 101 LYS A N 1
ATOM 817 C CA . LYS A 1 101 ? 5.426 6.253 -16.021 1.00 92.88 101 LYS A CA 1
ATOM 818 C C . LYS A 1 101 ? 6.392 7.379 -16.397 1.00 92.88 101 LYS A C 1
ATOM 820 O O . LYS A 1 101 ? 5.990 8.326 -17.068 1.00 92.88 101 LYS A O 1
ATOM 825 N N . ARG A 1 102 ? 7.638 7.333 -15.922 1.00 90.00 102 ARG A N 1
ATOM 826 C CA .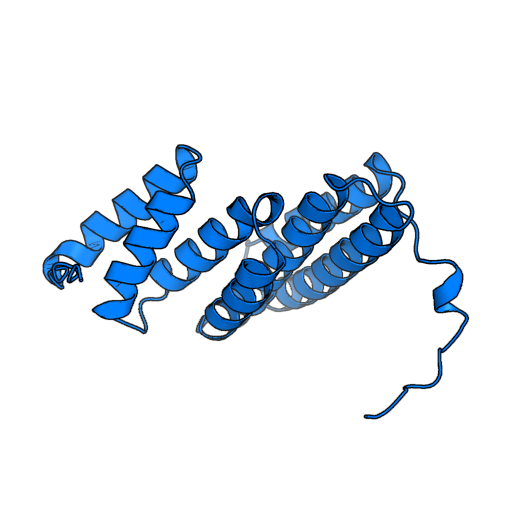 ARG A 1 102 ? 8.656 8.350 -16.204 1.00 90.00 102 ARG A CA 1
ATOM 827 C C . ARG A 1 102 ? 9.369 8.037 -17.512 1.00 90.00 102 ARG A C 1
ATOM 829 O O . ARG A 1 102 ? 9.496 6.888 -17.910 1.00 90.00 102 ARG A O 1
ATOM 836 N N . SER A 1 103 ? 9.903 9.072 -18.147 1.00 83.69 103 SER A N 1
ATOM 837 C CA . SER A 1 103 ? 10.783 8.928 -19.307 1.00 83.69 103 SER A CA 1
ATOM 838 C C . SER A 1 103 ? 12.240 8.978 -18.845 1.00 83.69 103 SER A C 1
ATOM 840 O O . SER A 1 103 ? 12.779 10.054 -18.603 1.00 83.69 103 SER A O 1
ATOM 842 N N . SER A 1 104 ? 12.870 7.818 -18.649 1.00 86.75 104 SER A N 1
ATOM 843 C CA . SER A 1 104 ? 14.313 7.707 -18.392 1.00 86.75 104 SER A CA 1
ATOM 844 C C . SER A 1 104 ? 14.832 6.332 -18.837 1.00 86.75 104 SER A C 1
ATOM 846 O O . SER A 1 104 ? 14.116 5.348 -18.670 1.00 86.75 104 SER A O 1
ATOM 848 N N . PRO A 1 105 ? 16.073 6.214 -19.348 1.00 81.69 105 PRO A N 1
ATOM 849 C CA . PRO A 1 105 ? 16.640 4.926 -19.762 1.00 81.69 105 PRO A CA 1
ATOM 850 C C . PRO A 1 105 ? 16.745 3.888 -18.635 1.00 81.69 105 PRO A C 1
ATOM 852 O O . PRO A 1 105 ? 16.794 2.694 -18.903 1.00 81.69 105 PRO A O 1
ATOM 855 N N . ARG A 1 106 ? 16.781 4.327 -17.367 1.00 89.56 106 ARG A N 1
ATOM 856 C CA . ARG A 1 106 ? 16.963 3.446 -16.199 1.00 89.56 106 ARG A CA 1
ATOM 857 C C . ARG A 1 106 ? 15.653 2.980 -15.551 1.00 89.56 106 ARG A C 1
ATOM 859 O O . ARG A 1 106 ? 15.701 2.294 -14.534 1.00 89.56 106 ARG A O 1
ATOM 866 N N . VAL A 1 107 ? 14.485 3.360 -16.082 1.00 93.00 107 VAL A N 1
ATOM 867 C CA . VAL A 1 107 ? 13.196 3.090 -15.408 1.00 93.00 107 VAL A CA 1
ATOM 868 C C . VAL A 1 107 ? 12.906 1.604 -15.233 1.00 93.00 107 VAL A C 1
ATOM 870 O O . VAL A 1 107 ? 12.366 1.244 -14.193 1.00 93.00 107 VAL A O 1
ATOM 873 N N . ASN A 1 108 ? 13.305 0.753 -16.182 1.00 93.50 108 ASN A N 1
ATOM 874 C CA . ASN A 1 108 ? 13.063 -0.689 -16.096 1.00 93.50 108 ASN A CA 1
ATOM 875 C C . ASN A 1 108 ? 13.858 -1.325 -14.950 1.00 93.50 108 ASN A C 1
ATOM 877 O O . ASN A 1 108 ? 13.271 -2.041 -14.145 1.00 93.50 108 ASN A O 1
ATOM 881 N N . TYR A 1 109 ? 15.143 -0.981 -14.815 1.00 95.12 109 TYR A N 1
ATOM 882 C CA . TYR A 1 109 ? 15.999 -1.474 -13.729 1.00 95.12 109 TYR A CA 1
ATOM 883 C C . TYR A 1 109 ? 15.509 -0.997 -12.358 1.00 95.12 109 TYR A C 1
ATOM 885 O O . TYR A 1 109 ? 15.377 -1.770 -11.415 1.00 95.12 109 TYR A O 1
ATOM 893 N N . ILE A 1 110 ? 15.155 0.287 -12.249 1.00 95.31 110 ILE A N 1
ATOM 894 C CA . ILE A 1 110 ? 14.633 0.845 -10.994 1.00 95.31 110 ILE A CA 1
ATOM 895 C C . ILE A 1 110 ? 13.285 0.199 -10.638 1.00 95.31 110 ILE A C 1
ATOM 897 O O . ILE A 1 110 ? 13.025 -0.103 -9.474 1.00 95.31 110 ILE A O 1
ATOM 901 N N . ALA A 1 111 ? 12.409 -0.010 -11.625 1.00 97.06 111 ALA A N 1
ATOM 902 C CA . ALA A 1 111 ? 11.136 -0.681 -11.407 1.00 97.06 111 ALA A CA 1
ATOM 903 C C . ALA A 1 111 ? 11.340 -2.136 -10.973 1.00 97.06 111 ALA A C 1
ATOM 905 O O . ALA A 1 111 ? 10.686 -2.552 -10.019 1.00 97.06 111 ALA A O 1
ATOM 906 N N . TYR A 1 112 ? 12.256 -2.874 -11.611 1.00 97.81 112 TYR A N 1
ATOM 907 C CA . TYR A 1 112 ? 12.623 -4.236 -11.221 1.00 97.81 112 TYR A CA 1
ATOM 908 C C . TYR A 1 112 ? 12.987 -4.302 -9.735 1.00 97.81 112 TYR A C 1
ATOM 910 O O . TYR A 1 112 ? 12.376 -5.069 -8.989 1.00 97.81 112 TYR A O 1
ATOM 918 N N . GLU A 1 113 ? 13.873 -3.417 -9.275 1.00 97.81 113 GLU A N 1
ATOM 919 C CA . GLU A 1 113 ? 14.290 -3.367 -7.873 1.00 97.81 113 GLU A CA 1
ATOM 920 C C . GLU A 1 113 ? 13.133 -3.071 -6.916 1.00 97.81 113 GLU A C 1
ATOM 922 O O . GLU A 1 113 ? 13.008 -3.686 -5.852 1.00 97.81 113 GLU A O 1
ATOM 927 N N . TYR A 1 114 ? 12.214 -2.181 -7.292 1.00 98.50 114 TYR A N 1
ATOM 928 C CA . TYR A 1 114 ? 10.995 -1.965 -6.515 1.00 98.50 114 TYR A CA 1
ATOM 929 C C . TYR A 1 114 ? 10.110 -3.216 -6.450 1.00 98.50 114 TYR A C 1
ATOM 931 O O . TYR A 1 114 ? 9.643 -3.574 -5.367 1.00 98.50 114 TYR A O 1
ATOM 939 N N . TYR A 1 115 ? 9.906 -3.920 -7.564 1.00 98.69 115 TYR A N 1
ATOM 940 C CA . TYR A 1 115 ? 9.135 -5.166 -7.577 1.00 98.69 115 TYR A CA 1
ATOM 941 C C . TYR A 1 115 ? 9.810 -6.266 -6.748 1.00 98.69 115 TYR A C 1
ATOM 943 O O . TYR A 1 115 ? 9.139 -6.914 -5.944 1.00 98.69 115 TYR A O 1
ATOM 951 N N . ARG A 1 116 ? 11.133 -6.442 -6.850 1.00 98.56 116 ARG A N 1
ATOM 952 C CA . ARG A 1 116 ? 11.887 -7.403 -6.028 1.00 98.56 116 ARG A CA 1
ATOM 953 C C . ARG A 1 116 ? 11.806 -7.072 -4.544 1.00 98.56 116 ARG A C 1
ATOM 955 O O . ARG A 1 116 ? 11.589 -7.969 -3.728 1.00 98.56 11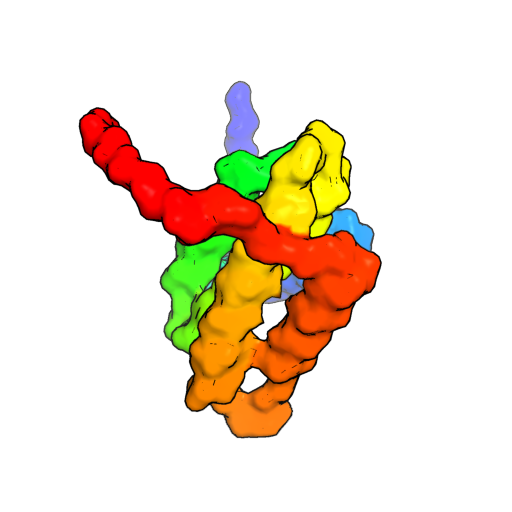6 ARG A O 1
ATOM 962 N N . ASN A 1 117 ? 11.910 -5.798 -4.176 1.00 98.50 117 ASN A N 1
ATOM 963 C CA . ASN A 1 117 ? 11.719 -5.372 -2.792 1.00 98.50 117 ASN A CA 1
ATOM 964 C C . ASN A 1 117 ? 10.286 -5.626 -2.307 1.00 98.50 117 ASN A C 1
ATOM 966 O O . ASN A 1 117 ? 10.107 -6.119 -1.193 1.00 98.50 117 ASN A O 1
ATOM 970 N N . ALA A 1 118 ? 9.273 -5.369 -3.141 1.00 98.81 118 ALA A N 1
ATOM 971 C CA . ALA A 1 118 ? 7.882 -5.688 -2.830 1.00 98.81 118 ALA A CA 1
ATOM 972 C C . ALA A 1 118 ? 7.702 -7.184 -2.533 1.00 98.81 118 ALA A C 1
ATOM 974 O O . ALA A 1 118 ? 7.154 -7.541 -1.491 1.00 98.81 118 ALA A O 1
ATOM 975 N N . MET A 1 119 ? 8.242 -8.051 -3.397 1.00 98.81 119 MET A N 1
ATOM 976 C CA . MET A 1 119 ? 8.215 -9.509 -3.240 1.00 98.81 119 MET A CA 1
ATOM 977 C C . MET A 1 119 ? 8.835 -9.954 -1.911 1.00 98.81 119 MET A C 1
ATOM 979 O O . MET A 1 119 ? 8.189 -10.686 -1.165 1.00 98.81 119 MET A O 1
ATOM 983 N N . ARG A 1 120 ? 10.017 -9.432 -1.544 1.00 98.88 120 ARG A N 1
ATOM 984 C CA . ARG A 1 120 ? 10.667 -9.730 -0.249 1.00 98.88 120 ARG A CA 1
ATOM 985 C C . ARG A 1 120 ? 9.789 -9.361 0.951 1.00 98.88 120 ARG A C 1
ATOM 987 O O . ARG A 1 120 ? 9.848 -10.018 1.989 1.00 98.88 120 ARG A O 1
ATOM 994 N N . PHE A 1 121 ? 9.005 -8.287 0.854 1.00 98.81 121 PHE A N 1
ATOM 995 C CA . PHE A 1 121 ? 8.065 -7.907 1.910 1.00 98.81 121 PHE A CA 1
ATOM 996 C C . PHE A 1 121 ? 6.821 -8.795 1.931 1.00 98.81 121 PHE A C 1
ATOM 998 O O . PHE A 1 121 ? 6.382 -9.173 3.017 1.00 98.81 121 PHE A O 1
ATOM 1005 N N . PHE A 1 122 ? 6.284 -9.173 0.772 1.00 98.81 122 PHE A N 1
ATOM 1006 C CA . PHE A 1 122 ? 5.158 -10.103 0.701 1.00 98.81 122 PHE A CA 1
ATOM 1007 C C . PHE A 1 122 ? 5.527 -11.497 1.220 1.00 98.81 122 PHE A C 1
ATOM 1009 O O . PHE A 1 122 ? 4.763 -12.047 1.999 1.00 98.81 122 PHE A O 1
ATOM 1016 N N . GLU A 1 123 ? 6.726 -12.005 0.931 1.00 98.69 123 GLU A N 1
ATOM 1017 C CA . GLU A 1 123 ? 7.243 -13.263 1.500 1.00 98.69 123 GLU A CA 1
ATOM 1018 C C . GLU A 1 123 ? 7.344 -13.211 3.034 1.00 98.69 123 GLU A C 1
ATOM 1020 O O . GLU A 1 123 ? 7.082 -14.192 3.728 1.00 98.69 123 GLU A O 1
ATOM 1025 N N . LYS A 1 124 ? 7.725 -12.057 3.600 1.00 98.62 124 LYS A N 1
ATOM 1026 C CA . LYS A 1 124 ? 7.725 -11.860 5.060 1.00 98.62 124 LYS A CA 1
ATOM 1027 C C . LYS A 1 124 ? 6.307 -11.825 5.623 1.00 98.62 124 LYS A C 1
ATOM 1029 O O . LYS A 1 124 ? 6.072 -12.418 6.669 1.00 98.62 124 LYS A O 1
ATOM 1034 N N . ALA A 1 125 ? 5.382 -11.147 4.943 1.00 98.44 125 ALA A N 1
ATOM 1035 C CA . ALA A 1 125 ? 3.982 -11.076 5.348 1.00 98.44 125 ALA A CA 1
ATOM 1036 C C . ALA A 1 125 ? 3.307 -12.456 5.296 1.00 98.44 125 ALA A C 1
ATOM 1038 O O . ALA A 1 125 ? 2.631 -12.832 6.246 1.00 98.44 125 ALA A O 1
ATOM 1039 N N . GLU A 1 126 ? 3.547 -13.231 4.237 1.00 98.06 126 GLU A N 1
ATOM 1040 C CA . GLU A 1 126 ? 3.017 -14.584 4.042 1.00 98.06 126 GLU A CA 1
ATOM 1041 C C . GLU A 1 126 ? 3.354 -15.511 5.218 1.00 98.06 126 GLU A C 1
ATOM 1043 O O . GLU A 1 126 ? 2.484 -16.222 5.716 1.00 98.06 126 GLU A O 1
ATOM 1048 N N . LYS A 1 127 ? 4.591 -15.452 5.729 1.00 97.81 127 LYS A N 1
ATOM 1049 C CA . LYS A 1 127 ? 5.052 -16.285 6.857 1.00 97.81 127 LYS A CA 1
ATOM 1050 C C . LYS A 1 127 ? 4.291 -16.051 8.162 1.00 97.81 127 LYS A C 1
ATOM 1052 O O . LYS A 1 127 ? 4.294 -16.928 9.020 1.00 97.81 127 LYS A O 1
ATOM 1057 N N . ILE A 1 128 ? 3.685 -14.877 8.328 1.00 97.75 128 ILE A N 1
ATOM 1058 C CA . ILE A 1 128 ? 2.990 -14.470 9.559 1.00 97.75 128 ILE A CA 1
ATOM 1059 C C . ILE A 1 128 ? 1.525 -14.099 9.309 1.00 97.75 128 ILE A C 1
ATOM 1061 O O . ILE A 1 128 ? 0.894 -13.448 10.144 1.00 97.75 128 ILE A O 1
ATOM 1065 N N . GLN A 1 129 ? 0.986 -14.455 8.141 1.00 94.56 129 GLN A N 1
ATOM 1066 C CA . GLN A 1 129 ? -0.356 -14.047 7.754 1.00 94.56 129 GLN A CA 1
ATOM 1067 C C . GLN A 1 129 ? -1.423 -14.714 8.634 1.00 94.56 129 GLN A C 1
ATOM 1069 O O . GLN A 1 129 ? -1.246 -15.857 9.069 1.00 94.56 129 GLN A O 1
ATOM 1074 N N . PRO A 1 130 ? -2.551 -14.030 8.898 1.00 93.81 130 PRO A N 1
ATOM 1075 C CA . PRO A 1 130 ? -3.690 -14.652 9.556 1.00 93.81 130 PRO A CA 1
ATOM 1076 C C . PRO A 1 130 ? -4.147 -15.908 8.810 1.00 93.81 130 PRO A C 1
ATOM 1078 O O . PRO A 1 130 ? -4.014 -15.997 7.588 1.00 93.81 130 PRO A O 1
ATOM 1081 N N . LYS A 1 131 ? -4.732 -16.860 9.543 1.00 92.88 131 LYS A N 1
ATOM 1082 C CA . LYS A 1 131 ? -5.283 -18.085 8.955 1.00 92.88 131 LYS A CA 1
ATOM 1083 C C . LYS A 1 131 ? -6.238 -17.742 7.801 1.00 92.88 131 LYS A C 1
ATOM 1085 O O . LYS A 1 131 ? -7.057 -16.836 7.931 1.00 92.88 131 LYS A O 1
ATOM 1090 N N . ASP A 1 132 ? -6.090 -18.458 6.689 1.00 92.19 132 ASP A N 1
ATOM 1091 C CA . ASP A 1 132 ? -6.870 -18.310 5.451 1.00 92.19 132 ASP A CA 1
ATOM 1092 C C . ASP A 1 132 ? -6.709 -16.962 4.711 1.00 92.19 132 ASP A C 1
ATOM 1094 O O . ASP A 1 132 ? -7.354 -16.740 3.686 1.00 92.19 132 ASP A O 1
ATOM 1098 N N . ASN A 1 133 ? -5.814 -16.069 5.154 1.00 94.75 133 ASN A N 1
ATOM 1099 C CA . ASN A 1 133 ? -5.420 -14.898 4.369 1.00 94.75 133 ASN A CA 1
ATOM 1100 C C . ASN A 1 133 ? -4.391 -15.320 3.309 1.00 94.75 133 ASN A C 1
ATOM 1102 O O . ASN A 1 133 ? -3.418 -15.987 3.644 1.00 94.75 133 ASN A O 1
ATOM 1106 N N . GLN A 1 134 ? -4.611 -14.960 2.042 1.00 97.00 134 GLN A N 1
ATOM 1107 C CA . GLN A 1 134 ? -3.702 -15.241 0.917 1.00 97.00 134 GLN A CA 1
ATOM 1108 C C . GLN A 1 134 ? -3.317 -13.970 0.146 1.00 97.00 134 GLN A C 1
ATOM 1110 O O . GLN A 1 134 ? -2.753 -14.034 -0.948 1.00 97.00 134 GLN A O 1
ATOM 1115 N N . ASP A 1 135 ? -3.604 -12.794 0.700 1.00 98.12 135 ASP A N 1
ATOM 1116 C CA . ASP A 1 135 ? -3.403 -11.517 0.020 1.00 98.12 135 ASP A CA 1
ATOM 1117 C C . ASP A 1 135 ? -1.929 -11.285 -0.336 1.00 98.12 135 ASP A C 1
ATOM 1119 O O . ASP A 1 135 ? -1.625 -10.772 -1.416 1.00 98.12 135 ASP A O 1
ATOM 1123 N N . ALA A 1 136 ? -1.005 -11.681 0.546 1.00 98.31 136 ALA A N 1
ATOM 1124 C CA . ALA A 1 136 ? 0.431 -11.570 0.302 1.00 98.31 136 ALA A CA 1
ATOM 1125 C C . ALA A 1 136 ? 0.868 -12.412 -0.909 1.00 98.31 136 ALA A C 1
ATOM 1127 O O . ALA A 1 136 ? 1.573 -11.904 -1.780 1.00 98.31 136 ALA A O 1
ATOM 1128 N N . VAL A 1 137 ? 0.371 -13.648 -1.021 1.00 98.44 137 VAL A N 1
ATOM 1129 C CA . VAL A 1 137 ? 0.633 -14.546 -2.159 1.00 98.44 137 VAL A CA 1
ATOM 1130 C C . VAL A 1 137 ? 0.077 -13.953 -3.455 1.00 98.44 137 VAL A C 1
ATOM 1132 O O . VAL A 1 137 ? 0.769 -13.887 -4.472 1.00 98.44 137 VAL A O 1
ATOM 1135 N N . LEU A 1 138 ? -1.162 -13.450 -3.429 1.00 98.62 138 LEU A N 1
ATOM 1136 C CA . LEU A 1 138 ? -1.784 -12.808 -4.592 1.00 98.62 138 LEU A CA 1
ATOM 1137 C C . LEU A 1 138 ? -0.984 -11.589 -5.067 1.00 98.62 138 LEU A C 1
ATOM 1139 O O . LEU A 1 138 ? -0.812 -11.389 -6.273 1.00 98.62 138 LEU A O 1
ATOM 1143 N N . ARG A 1 139 ? -0.473 -10.787 -4.128 1.00 98.50 139 ARG A N 1
ATOM 1144 C CA . ARG A 1 139 ? 0.367 -9.623 -4.423 1.00 98.50 139 ARG A CA 1
ATOM 1145 C C . ARG A 1 139 ? 1.740 -10.005 -4.957 1.00 98.50 139 ARG A C 1
ATOM 1147 O O . ARG A 1 139 ? 2.172 -9.405 -5.936 1.00 98.50 139 ARG A O 1
ATOM 1154 N N . TRP A 1 140 ? 2.385 -11.016 -4.385 1.00 98.75 140 TRP A N 1
ATOM 1155 C CA . TRP A 1 140 ? 3.649 -11.544 -4.897 1.00 98.75 140 TRP A CA 1
ATOM 1156 C C . TRP A 1 140 ? 3.492 -12.030 -6.346 1.00 98.75 140 TRP A C 1
ATOM 1158 O O . TRP A 1 140 ? 4.259 -11.632 -7.221 1.00 98.75 140 TRP A O 1
ATOM 1168 N N . ASN A 1 141 ? 2.420 -12.772 -6.641 1.00 98.81 141 ASN A N 1
ATOM 1169 C CA . ASN A 1 141 ? 2.105 -13.220 -8.001 1.00 98.81 141 ASN A CA 1
ATOM 1170 C C . ASN A 1 141 ? 1.851 -12.045 -8.961 1.00 98.81 141 ASN A C 1
ATOM 1172 O O . ASN A 1 141 ? 2.204 -12.108 -10.136 1.00 98.81 141 ASN A O 1
ATOM 1176 N N . ALA A 1 142 ? 1.232 -10.960 -8.486 1.00 98.56 142 ALA A N 1
ATOM 1177 C CA . ALA A 1 142 ? 1.064 -9.746 -9.282 1.00 98.56 142 ALA A CA 1
ATOM 1178 C C . ALA A 1 142 ? 2.406 -9.056 -9.585 1.00 98.56 142 ALA A C 1
ATOM 1180 O O . ALA A 1 142 ? 2.556 -8.492 -10.667 1.00 98.56 142 ALA A O 1
ATOM 1181 N N . CYS A 1 143 ? 3.383 -9.124 -8.675 1.00 98.69 143 CYS A N 1
ATOM 1182 C CA . CYS A 1 143 ? 4.737 -8.639 -8.934 1.00 98.69 143 CYS A CA 1
ATOM 1183 C C . CYS A 1 143 ? 5.445 -9.449 -10.025 1.00 98.69 143 CYS A C 1
ATOM 1185 O O . CYS A 1 143 ? 6.050 -8.835 -10.897 1.00 98.69 143 CYS A O 1
ATOM 1187 N N . VAL A 1 144 ? 5.329 -10.784 -10.017 1.00 98.69 144 VAL A N 1
ATOM 1188 C CA . VAL A 1 144 ? 5.890 -11.638 -11.083 1.00 98.69 144 VAL A CA 1
ATOM 1189 C C . VAL A 1 144 ? 5.319 -11.257 -12.443 1.00 98.69 144 VAL A C 1
ATOM 1191 O O . VAL A 1 144 ? 6.082 -10.920 -13.341 1.00 98.69 144 VAL A O 1
ATOM 1194 N N . ARG A 1 145 ? 3.986 -11.194 -12.561 1.00 98.62 145 ARG A N 1
ATOM 1195 C CA . ARG A 1 145 ? 3.334 -10.768 -13.810 1.00 98.62 145 ARG A CA 1
ATOM 1196 C C . ARG A 1 145 ? 3.786 -9.374 -14.237 1.00 98.62 145 ARG A C 1
ATOM 1198 O O . ARG A 1 145 ? 4.070 -9.158 -15.400 1.00 98.62 145 ARG A O 1
ATOM 1205 N N . GLY A 1 146 ? 3.922 -8.440 -13.291 1.00 97.88 146 GLY A N 1
ATOM 1206 C CA . GLY A 1 146 ? 4.455 -7.108 -13.579 1.00 97.88 146 GLY A CA 1
ATOM 1207 C C . GLY A 1 146 ? 5.885 -7.134 -14.131 1.00 97.88 146 GLY A C 1
ATOM 1208 O O . GLY A 1 146 ? 6.181 -6.418 -15.082 1.00 97.88 146 GLY A O 1
ATOM 1209 N N . ILE A 1 147 ? 6.772 -7.957 -13.570 1.00 98.31 147 ILE A N 1
ATOM 1210 C CA . ILE A 1 147 ? 8.140 -8.127 -14.081 1.00 98.31 147 ILE A CA 1
ATOM 1211 C C . ILE A 1 147 ? 8.122 -8.690 -15.509 1.00 98.31 147 ILE A C 1
ATOM 1213 O O . ILE A 1 147 ? 8.809 -8.151 -16.373 1.00 98.31 147 ILE A O 1
ATOM 1217 N N . GLU A 1 148 ? 7.311 -9.714 -15.770 1.00 98.06 148 GLU A N 1
ATOM 1218 C CA . GLU A 1 148 ? 7.195 -10.351 -17.087 1.00 98.06 148 GLU A CA 1
ATOM 1219 C C . GLU A 1 148 ? 6.581 -9.409 -18.138 1.00 98.06 148 GLU A C 1
ATOM 1221 O O . GLU A 1 148 ? 7.170 -9.198 -19.200 1.00 98.06 148 GLU A O 1
ATOM 1226 N N . ASP A 1 149 ? 5.443 -8.783 -17.824 1.00 97.12 149 ASP A N 1
ATOM 1227 C CA . ASP A 1 149 ? 4.681 -7.916 -18.733 1.00 97.12 149 ASP A CA 1
ATOM 1228 C C . ASP A 1 149 ? 5.501 -6.702 -19.189 1.00 97.12 149 ASP A C 1
ATOM 1230 O O . ASP A 1 149 ? 5.467 -6.313 -20.360 1.00 97.12 149 ASP A O 1
ATOM 1234 N N . PHE A 1 150 ? 6.259 -6.099 -18.267 1.00 94.94 150 PHE A N 1
ATOM 1235 C CA . PHE A 1 150 ? 7.105 -4.941 -18.558 1.00 94.94 150 PHE A CA 1
ATOM 1236 C C . PHE A 1 150 ? 8.543 -5.319 -18.945 1.00 94.94 150 PHE A C 1
ATOM 1238 O O . PHE A 1 150 ? 9.343 -4.414 -19.186 1.00 94.94 150 PHE A O 1
ATOM 1245 N N . LYS A 1 151 ? 8.870 -6.620 -19.034 1.00 95.56 151 LYS A N 1
ATOM 1246 C CA . LYS A 1 151 ? 10.217 -7.143 -19.335 1.00 95.56 151 LYS A CA 1
ATOM 1247 C C . LYS A 1 151 ? 11.289 -6.487 -18.460 1.00 95.56 151 LYS A C 1
ATOM 1249 O O . LYS A 1 151 ? 12.266 -5.924 -18.952 1.00 95.56 151 LYS A O 1
ATOM 1254 N N . 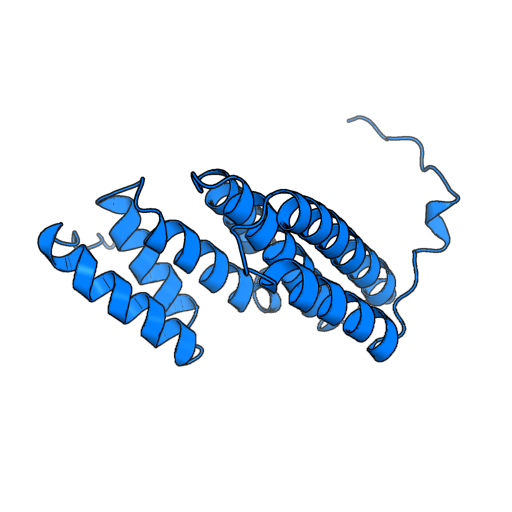LEU A 1 152 ? 11.029 -6.468 -17.156 1.00 96.19 152 LEU A N 1
ATOM 1255 C CA . LEU A 1 152 ? 11.912 -5.848 -16.179 1.00 96.19 152 LEU A CA 1
ATOM 1256 C C . LEU A 1 152 ? 13.096 -6.768 -15.898 1.00 96.19 152 LEU A C 1
ATOM 1258 O O . LEU A 1 152 ? 12.921 -7.963 -15.673 1.00 96.19 152 LEU A O 1
ATOM 1262 N N . GLU A 1 153 ? 14.284 -6.186 -15.848 1.00 94.50 153 GLU A N 1
ATOM 1263 C CA . GLU A 1 153 ? 15.540 -6.897 -15.629 1.00 94.50 153 GLU A CA 1
ATOM 1264 C C . GLU A 1 153 ? 16.346 -6.174 -14.540 1.00 94.50 153 GLU A C 1
ATOM 1266 O O . GLU A 1 153 ? 16.141 -4.970 -14.340 1.00 94.50 153 GLU A O 1
ATOM 1271 N N . PRO A 1 154 ? 17.236 -6.874 -13.813 1.00 93.81 154 PRO A N 1
ATOM 1272 C CA . PRO A 1 154 ? 18.180 -6.226 -12.907 1.00 93.81 154 PRO A CA 1
ATOM 1273 C C . PRO A 1 154 ? 19.117 -5.287 -13.673 1.00 93.81 154 PRO A C 1
ATOM 1275 O O . PRO A 1 154 ? 19.351 -5.451 -14.873 1.00 93.81 154 PRO A O 1
ATOM 1278 N N . SER A 1 155 ? 19.665 -4.288 -12.981 1.00 88.75 155 SER A N 1
ATOM 1279 C CA . SER A 1 155 ? 20.668 -3.411 -13.588 1.00 88.75 155 SER A CA 1
ATOM 1280 C C . SER A 1 155 ? 21.945 -4.206 -13.894 1.00 88.75 155 SER A C 1
ATOM 1282 O O . SER A 1 155 ? 22.444 -4.880 -12.995 1.00 88.75 155 SER A O 1
ATOM 1284 N N . PRO A 1 156 ? 22.553 -4.071 -15.089 1.00 83.06 156 PRO A N 1
ATOM 1285 C CA . PRO A 1 156 ? 23.850 -4.688 -15.391 1.00 83.06 156 PRO A CA 1
ATOM 1286 C C . PRO A 1 156 ? 24.967 -4.233 -14.438 1.00 83.06 156 PRO A C 1
ATOM 1288 O O . PRO A 1 156 ? 25.931 -4.954 -14.212 1.00 83.06 156 PRO A O 1
ATOM 1291 N N . ASP A 1 157 ? 24.817 -3.037 -13.858 1.00 73.12 157 ASP A N 1
ATOM 1292 C CA . ASP A 1 157 ? 25.759 -2.464 -12.894 1.00 73.12 157 ASP A CA 1
ATOM 1293 C C . ASP A 1 157 ? 25.680 -3.117 -11.492 1.00 73.12 157 ASP A C 1
ATOM 1295 O O . ASP A 1 157 ? 26.495 -2.780 -10.639 1.00 73.12 157 ASP A O 1
ATOM 1299 N N . GLU A 1 158 ? 24.734 -4.025 -11.201 1.00 55.81 158 GLU A N 1
ATOM 1300 C CA . GLU A 1 158 ? 24.656 -4.700 -9.885 1.00 55.81 158 GLU A CA 1
ATOM 1301 C C . GLU A 1 158 ? 25.820 -5.669 -9.618 1.00 55.81 158 GLU A C 1
ATOM 1303 O O . GLU A 1 158 ? 26.148 -5.911 -8.456 1.00 55.81 158 GLU A O 1
ATOM 1308 N N . ASP A 1 159 ? 26.513 -6.133 -10.664 1.00 50.22 159 ASP A N 1
ATOM 1309 C CA . ASP A 1 159 ? 27.783 -6.868 -10.542 1.00 50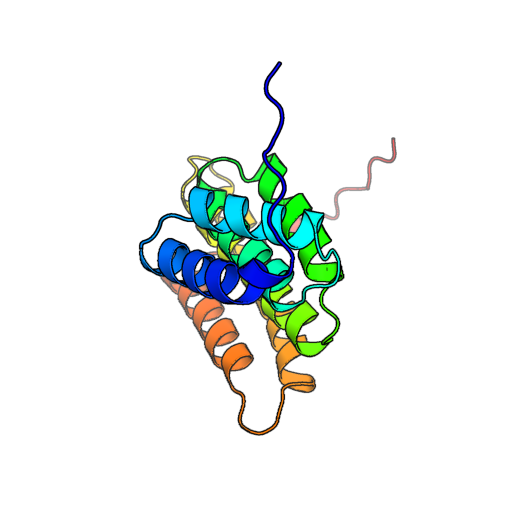.22 159 ASP A CA 1
ATOM 1310 C C . ASP A 1 159 ? 28.985 -5.940 -10.266 1.00 50.22 159 ASP A C 1
ATOM 1312 O O . ASP A 1 159 ? 30.095 -6.391 -9.964 1.00 50.22 159 ASP A O 1
ATOM 1316 N N . HIS A 1 160 ? 28.782 -4.622 -10.315 1.00 46.03 160 HIS A N 1
ATOM 1317 C CA . HIS A 1 160 ? 29.761 -3.624 -9.914 1.00 46.03 160 HIS A CA 1
ATOM 1318 C C . HIS A 1 160 ? 29.351 -3.031 -8.569 1.00 46.03 160 HIS A C 1
ATOM 1320 O O . HIS A 1 160 ? 28.633 -2.037 -8.492 1.00 46.03 160 HIS A O 1
ATOM 1326 N N . VAL A 1 161 ? 29.865 -3.623 -7.486 1.00 38.31 161 VAL A N 1
ATOM 1327 C CA . VAL A 1 161 ? 29.896 -2.983 -6.165 1.00 38.31 161 VAL A CA 1
ATOM 1328 C C . VAL A 1 161 ? 30.581 -1.624 -6.327 1.00 38.31 161 VAL A C 1
ATOM 1330 O O . VAL A 1 161 ? 31.808 -1.534 -6.350 1.00 38.31 161 VAL A O 1
ATOM 1333 N N . GLN A 1 162 ? 29.801 -0.556 -6.491 1.00 38.94 162 GLN A N 1
ATOM 1334 C CA . GLN A 1 162 ? 30.338 0.794 -6.424 1.00 38.94 162 GLN A CA 1
ATOM 1335 C C . GLN A 1 162 ? 30.809 1.014 -4.981 1.00 38.94 162 GLN A C 1
ATOM 1337 O O . GLN A 1 162 ? 30.008 0.830 -4.058 1.00 38.94 162 GLN A O 1
ATOM 1342 N N . PRO A 1 163 ? 32.089 1.367 -4.749 1.00 42.41 163 PRO A N 1
ATOM 1343 C CA . PRO A 1 163 ? 32.561 1.697 -3.414 1.00 42.41 163 PRO A CA 1
ATOM 1344 C C . PRO A 1 163 ? 31.727 2.866 -2.892 1.00 42.41 163 PRO A C 1
ATOM 1346 O O . PRO A 1 163 ? 31.610 3.893 -3.561 1.00 42.41 163 PRO A O 1
ATOM 1349 N N . PHE A 1 164 ? 31.123 2.681 -1.721 1.00 40.75 164 PHE A N 1
ATOM 1350 C CA . PHE A 1 164 ? 30.415 3.725 -0.994 1.00 40.75 164 PHE A CA 1
ATOM 1351 C C . PHE A 1 164 ? 31.277 4.994 -0.944 1.00 40.75 164 PHE A C 1
ATOM 1353 O O . PHE A 1 164 ? 32.398 4.966 -0.439 1.00 40.75 164 PHE A O 1
ATOM 1360 N N . LEU A 1 165 ? 30.762 6.103 -1.475 1.00 36.28 165 LEU A N 1
ATOM 1361 C CA . LEU A 1 165 ? 31.271 7.423 -1.126 1.00 36.28 165 LEU A CA 1
ATOM 1362 C C . LEU A 1 165 ? 30.542 7.858 0.144 1.00 36.28 165 LEU A C 1
ATOM 1364 O O . LEU A 1 165 ? 29.397 8.305 0.085 1.00 36.28 165 LEU A O 1
ATOM 1368 N N . ASP A 1 166 ? 31.217 7.673 1.275 1.00 34.53 166 ASP A N 1
ATOM 1369 C CA . ASP A 1 166 ? 30.913 8.357 2.528 1.00 34.53 166 ASP A CA 1
ATOM 1370 C C . ASP A 1 166 ? 31.169 9.861 2.349 1.00 34.53 166 ASP A C 1
ATOM 1372 O O . ASP A 1 166 ? 32.306 10.260 2.081 1.00 34.53 166 ASP A O 1
ATOM 1376 N N . VAL A 1 167 ? 30.129 10.686 2.518 1.00 38.09 167 VAL A N 1
ATOM 1377 C CA . VAL A 1 167 ? 30.235 12.097 2.939 1.00 38.09 167 VAL A CA 1
ATOM 1378 C C . VAL A 1 167 ? 29.064 12.430 3.854 1.00 38.09 167 VAL A C 1
ATOM 1380 O O . VAL A 1 167 ? 27.907 12.204 3.432 1.00 38.09 167 VAL A O 1
#

Sequence (167 aa):
MFQLKPLSPNSIPSALVRAKHYRLLNEPRQAASICRDILNVNPENQKALLYLVLAITDQFGIDMRTTYPEAKDHCKQLKSEYERYYYRGIIEERAGKAVLKRSSPRVNYIAYEYYRNAMRFFEKAEKIQPKDNQDAVLRWNACVRGIEDFKLEPSPDEDHVQPFLDV